Protein AF-A0A0J6E1P8-F1 (afdb_monomer_lite)

Foldseek 3Di:
DLVVVLVVLLVVLVVLLVVLLVVLVVLDDPVLVVQLVVLVVQCVVPVVDPVSVVSNVVSVVSNVVSVVVSVVSNVVSNVSSVVSNVVSV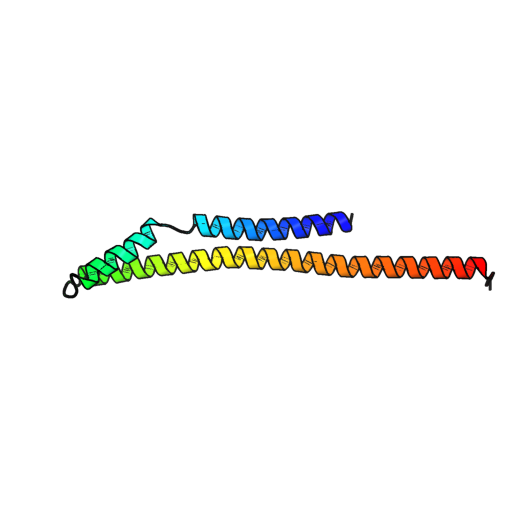VSVVVVVVVVVVVVVVVVVVVVCVVVVPDD

pLDDT: mean 83.13, std 7.85, range [49.41, 93.62]

Secondary structure (DSSP, 8-state):
-HHHHHHHHHHHHHHHHHHHHHHHHHH--HHHHHHHHHHHHHHHHTTT-HHHHHHHHHHHHHHHHHHHHHHHHHHHHHHHHHHHHHHHHHHHHHHHHHHHHHHHHHHHHHHHHHHT---

Structure (mmCIF, N/CA/C/O backbone):
data_AF-A0A0J6E1P8-F1
#
_entry.id   AF-A0A0J6E1P8-F1
#
loop_
_atom_site.group_PDB
_atom_site.id
_atom_site.type_symbol
_atom_site.label_atom_id
_atom_site.label_alt_id
_atom_site.label_comp_id
_atom_site.label_asym_id
_atom_site.label_entity_id
_atom_site.label_seq_id
_atom_site.pdbx_PDB_ins_code
_atom_site.Cartn_x
_atom_site.Cartn_y
_atom_site.Cartn_z
_atom_site.occupancy
_atom_site.B_iso_or_equiv
_atom_site.auth_seq_id
_atom_site.auth_comp_id
_atom_site.auth_asym_id
_atom_site.auth_atom_id
_atom_site.pdbx_PDB_model_num
ATOM 1 N N . MET A 1 1 ? -14.735 9.484 24.398 1.00 59.22 1 MET A N 1
ATOM 2 C CA . MET A 1 1 ? -13.315 9.523 23.980 1.00 59.22 1 MET A CA 1
ATOM 3 C C . MET A 1 1 ? -12.920 8.273 23.203 1.00 59.22 1 MET A C 1
ATOM 5 O O . MET A 1 1 ? -12.433 8.420 22.095 1.00 59.22 1 MET A O 1
ATOM 9 N N . GLU A 1 2 ? -13.193 7.067 23.710 1.00 64.19 2 GLU A N 1
ATOM 10 C CA . GLU A 1 2 ? -12.798 5.805 23.051 1.00 64.19 2 GLU A CA 1
ATOM 11 C C . GLU A 1 2 ? -13.396 5.609 21.637 1.00 64.19 2 GLU A C 1
ATOM 13 O O . GLU A 1 2 ? -12.654 5.285 20.715 1.00 64.19 2 GLU A O 1
ATOM 18 N N . LYS A 1 3 ? -14.685 5.927 21.419 1.00 70.50 3 LYS A N 1
ATOM 19 C CA . LYS A 1 3 ? -15.340 5.854 20.087 1.00 70.50 3 LYS A CA 1
ATOM 20 C C . LYS A 1 3 ? -14.765 6.850 19.057 1.00 70.50 3 LYS A C 1
ATOM 22 O O . LYS A 1 3 ? -14.702 6.553 17.870 1.00 70.50 3 LYS A O 1
ATOM 27 N N . ILE A 1 4 ? -14.296 8.017 19.513 1.00 78.25 4 ILE A N 1
ATOM 28 C CA . ILE A 1 4 ? -13.648 9.030 18.655 1.00 78.25 4 ILE A CA 1
ATOM 29 C C . ILE A 1 4 ? -12.247 8.554 18.245 1.00 78.25 4 ILE A C 1
ATOM 31 O O . ILE A 1 4 ? -11.841 8.728 17.101 1.00 78.25 4 ILE A O 1
ATOM 35 N N . MET A 1 5 ? -11.525 7.912 19.168 1.00 76.94 5 MET A N 1
ATOM 36 C CA . MET A 1 5 ? -10.191 7.371 18.915 1.00 76.94 5 MET A CA 1
ATOM 37 C C . MET A 1 5 ? -10.217 6.240 17.874 1.00 76.94 5 MET A C 1
ATOM 39 O O . MET A 1 5 ? -9.373 6.235 16.983 1.00 76.94 5 MET A O 1
ATOM 43 N N . GLU A 1 6 ? -11.213 5.344 17.920 1.00 78.38 6 GLU A N 1
ATOM 44 C CA . GLU A 1 6 ? -11.426 4.303 16.896 1.00 78.38 6 GLU A CA 1
ATOM 45 C C . GLU A 1 6 ? -11.599 4.905 15.495 1.00 78.38 6 GLU A C 1
ATOM 47 O O . GLU A 1 6 ? -10.888 4.526 14.563 1.00 78.38 6 GLU A O 1
ATOM 52 N N . GLN A 1 7 ? -12.504 5.879 15.353 1.00 80.25 7 GLN A N 1
ATOM 53 C CA . GLN A 1 7 ? -12.751 6.536 14.069 1.00 80.25 7 GLN A CA 1
ATOM 54 C C . GLN A 1 7 ? -11.494 7.228 13.535 1.00 80.25 7 GLN A C 1
ATOM 56 O O . GLN A 1 7 ? -11.185 7.095 12.353 1.00 80.25 7 GLN A O 1
ATOM 61 N N . ILE A 1 8 ? -10.744 7.927 14.392 1.00 85.94 8 ILE A N 1
ATOM 62 C CA . ILE A 1 8 ? -9.495 8.593 13.999 1.00 85.94 8 ILE A CA 1
ATOM 63 C C . ILE A 1 8 ? -8.462 7.576 13.492 1.00 85.94 8 ILE A C 1
ATOM 65 O O . ILE A 1 8 ? -7.858 7.804 12.446 1.00 85.94 8 ILE A O 1
ATOM 69 N N . LEU A 1 9 ? -8.289 6.445 14.184 1.00 84.06 9 LEU A N 1
ATOM 70 C CA . LEU A 1 9 ? -7.370 5.375 13.776 1.00 84.06 9 LEU A CA 1
ATOM 71 C C . LEU A 1 9 ? -7.773 4.733 12.440 1.00 84.06 9 LEU A C 1
ATOM 73 O O . LEU A 1 9 ? -6.907 4.504 11.595 1.00 84.06 9 LEU A O 1
ATOM 77 N N . MET A 1 10 ? -9.069 4.494 12.214 1.00 85.19 10 MET A N 1
ATOM 78 C CA . MET A 1 10 ? -9.563 3.984 10.929 1.00 85.19 10 MET A CA 1
ATOM 79 C C . MET A 1 10 ? -9.292 4.969 9.785 1.00 85.19 10 MET A C 1
ATOM 81 O O . MET A 1 10 ? -8.791 4.566 8.735 1.00 85.19 10 MET A O 1
ATOM 85 N N . TRP A 1 11 ? -9.577 6.260 9.989 1.00 88.81 11 TRP A N 1
ATOM 86 C CA . TRP A 1 11 ? -9.320 7.296 8.985 1.00 88.81 11 TRP A CA 1
ATOM 87 C C . TRP A 1 11 ? -7.828 7.459 8.686 1.00 88.81 11 TRP A C 1
ATOM 89 O O . TRP A 1 11 ? -7.453 7.526 7.518 1.00 88.81 11 TRP A O 1
ATOM 99 N N . LEU A 1 12 ? -6.972 7.455 9.712 1.00 87.31 12 LEU A N 1
ATOM 100 C CA . LEU A 1 12 ? -5.514 7.466 9.551 1.00 87.31 12 LEU A CA 1
ATOM 101 C C . LEU A 1 12 ? -5.021 6.258 8.754 1.00 87.31 12 LEU A C 1
ATOM 103 O O . LEU A 1 12 ? -4.213 6.427 7.844 1.00 87.31 12 LEU A O 1
ATOM 107 N N . GLY A 1 13 ? -5.549 5.064 9.037 1.00 86.25 13 GLY A N 1
ATOM 108 C CA . GLY A 1 13 ? -5.249 3.859 8.266 1.00 86.25 13 GLY A CA 1
ATOM 109 C C . GLY A 1 13 ? -5.571 4.035 6.781 1.00 86.25 13 GLY A C 1
ATOM 110 O O . GLY A 1 13 ? -4.705 3.813 5.935 1.00 86.25 13 GLY A O 1
ATOM 111 N N . CYS A 1 14 ? -6.773 4.518 6.454 1.00 89.00 14 CYS A N 1
ATOM 112 C CA . CYS A 1 14 ? -7.170 4.797 5.069 1.00 89.00 14 CYS A CA 1
ATOM 113 C C . CYS A 1 14 ? -6.281 5.855 4.396 1.00 89.00 14 CYS A C 1
ATOM 115 O O . CYS A 1 14 ? -5.899 5.690 3.237 1.00 89.00 14 CYS A O 1
ATOM 117 N N . ILE A 1 15 ? -5.920 6.925 5.113 1.00 91.94 15 ILE A N 1
ATOM 118 C CA . ILE A 1 15 ? -5.036 7.977 4.595 1.00 91.94 15 ILE A CA 1
ATOM 119 C C . ILE A 1 15 ? -3.641 7.418 4.298 1.00 91.94 15 ILE A C 1
ATOM 121 O O . ILE A 1 15 ? -3.085 7.737 3.252 1.00 91.94 15 ILE A O 1
ATOM 125 N N . CYS A 1 16 ? -3.089 6.551 5.153 1.00 89.62 16 CYS A N 1
ATOM 126 C CA . CYS A 1 16 ? -1.802 5.894 4.903 1.00 89.62 16 CYS A CA 1
ATOM 127 C C . CYS A 1 16 ? -1.820 5.042 3.626 1.00 89.62 16 CYS A C 1
ATOM 129 O O . CYS A 1 16 ? -0.879 5.114 2.834 1.00 89.62 16 CYS A O 1
ATOM 131 N N . VAL A 1 17 ? -2.902 4.292 3.385 1.00 89.88 17 VAL A N 1
ATOM 132 C CA . VAL A 1 17 ? -3.058 3.516 2.143 1.00 89.88 17 VAL A CA 1
ATOM 133 C C . VAL A 1 17 ? -3.087 4.443 0.927 1.00 89.88 17 VAL A C 1
ATOM 135 O O . VAL A 1 17 ? -2.338 4.233 -0.026 1.00 89.88 17 VAL A O 1
ATOM 138 N N . LEU A 1 18 ? -3.911 5.494 0.968 1.00 91.94 18 LEU A N 1
ATOM 139 C CA . LEU A 1 18 ? -4.019 6.462 -0.127 1.00 91.94 18 LEU A CA 1
ATOM 140 C C . LEU A 1 18 ? -2.689 7.178 -0.389 1.00 91.94 18 LEU A C 1
ATOM 142 O O . LEU A 1 18 ? -2.279 7.303 -1.541 1.00 91.94 18 LEU A O 1
ATOM 146 N N . ALA A 1 19 ? -1.985 7.593 0.664 1.00 90.06 19 ALA A N 1
ATOM 147 C CA . ALA A 1 19 ? -0.680 8.233 0.559 1.00 90.06 19 ALA A CA 1
ATOM 148 C C . ALA A 1 19 ? 0.364 7.300 -0.070 1.00 90.06 19 ALA A C 1
ATOM 150 O O . ALA A 1 19 ? 1.123 7.739 -0.929 1.00 90.06 19 ALA A O 1
ATOM 151 N N . GLY A 1 20 ? 0.371 6.013 0.291 1.00 88.38 20 GLY A N 1
ATOM 152 C CA . GLY A 1 20 ? 1.254 5.018 -0.323 1.00 88.38 20 GLY A CA 1
ATOM 153 C C . GLY A 1 20 ? 0.983 4.801 -1.809 1.00 88.38 20 GLY A C 1
ATOM 154 O O . GLY A 1 20 ? 1.923 4.713 -2.597 1.00 88.38 20 GLY A O 1
ATOM 155 N N . ILE A 1 21 ? -0.291 4.769 -2.209 1.00 90.62 21 ILE A N 1
ATOM 156 C CA . ILE A 1 21 ? -0.681 4.669 -3.623 1.00 90.62 21 ILE A CA 1
ATOM 157 C C . ILE A 1 21 ? -0.204 5.908 -4.391 1.00 90.62 21 ILE A C 1
ATOM 159 O O . ILE A 1 21 ? 0.448 5.770 -5.424 1.00 90.62 21 ILE A O 1
ATOM 163 N N . ILE A 1 22 ? -0.470 7.112 -3.874 1.00 91.62 22 ILE A N 1
ATOM 164 C CA . ILE A 1 22 ? -0.054 8.375 -4.504 1.00 91.62 22 ILE A CA 1
ATOM 165 C C . ILE A 1 22 ? 1.474 8.460 -4.601 1.00 91.62 22 ILE A C 1
ATOM 167 O O . ILE A 1 22 ? 2.001 8.791 -5.659 1.00 91.62 22 ILE A O 1
ATOM 171 N N . ALA A 1 23 ? 2.198 8.115 -3.535 1.00 87.69 23 ALA A N 1
ATOM 172 C CA . ALA A 1 23 ? 3.657 8.086 -3.542 1.00 87.69 23 ALA A CA 1
ATOM 173 C C . ALA A 1 23 ? 4.20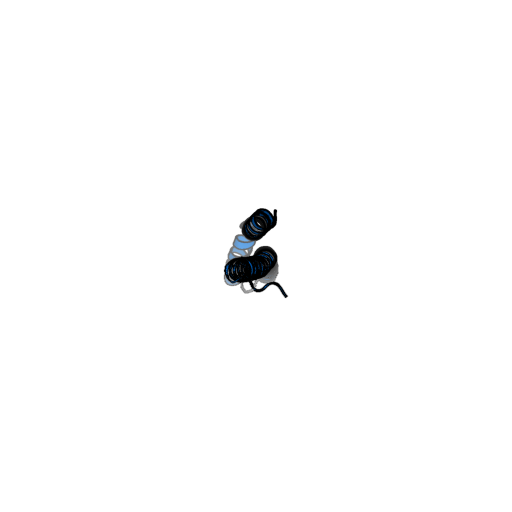2 7.082 -4.569 1.00 87.69 23 ALA A C 1
ATOM 175 O O . ALA A 1 23 ? 5.166 7.385 -5.265 1.00 87.69 23 ALA A O 1
ATOM 176 N N . GLY A 1 24 ? 3.552 5.924 -4.728 1.00 85.56 24 GLY A N 1
ATOM 177 C CA . GLY A 1 24 ? 3.878 4.964 -5.781 1.00 85.56 24 GLY A CA 1
ATOM 178 C C . GLY A 1 24 ? 3.743 5.554 -7.186 1.00 85.56 24 GLY A C 1
ATOM 179 O O . GLY A 1 24 ? 4.625 5.347 -8.015 1.00 85.56 24 GLY A O 1
ATOM 180 N N . PHE A 1 25 ? 2.693 6.343 -7.439 1.00 87.69 25 PHE A N 1
ATOM 181 C CA . PHE A 1 25 ? 2.537 7.074 -8.702 1.00 87.69 25 PHE A CA 1
ATOM 182 C C . PHE A 1 25 ? 3.614 8.143 -8.912 1.00 87.69 25 PHE A C 1
ATOM 184 O O . PHE A 1 25 ? 4.068 8.313 -10.035 1.00 87.69 25 PHE A O 1
ATOM 191 N N . VAL A 1 26 ? 4.035 8.848 -7.859 1.00 89.44 26 VAL A N 1
ATOM 192 C CA . VAL A 1 26 ? 5.093 9.873 -7.946 1.00 89.44 26 VAL A CA 1
ATOM 193 C C . VAL A 1 26 ? 6.462 9.253 -8.236 1.00 89.44 26 VAL A C 1
ATOM 195 O O . VAL A 1 26 ? 7.263 9.841 -8.952 1.00 89.44 26 VAL A O 1
ATOM 198 N N . VAL A 1 27 ? 6.736 8.067 -7.689 1.00 86.88 27 VAL A N 1
ATOM 199 C CA . VAL A 1 27 ? 7.994 7.332 -7.918 1.00 86.88 27 VAL A CA 1
ATOM 200 C C . VAL A 1 27 ? 8.016 6.649 -9.291 1.00 86.88 27 VAL A C 1
ATOM 202 O O . VAL A 1 27 ? 9.081 6.270 -9.777 1.00 86.88 27 VAL A O 1
ATOM 205 N N . TYR A 1 28 ? 6.858 6.484 -9.930 1.00 86.06 28 TYR A N 1
ATOM 206 C CA . TYR A 1 28 ? 6.779 5.944 -11.276 1.00 86.06 28 TYR A CA 1
ATOM 207 C C . TYR A 1 28 ? 7.212 6.993 -12.306 1.00 86.06 28 TYR A C 1
ATOM 209 O O . TYR A 1 28 ? 6.497 7.959 -12.572 1.00 86.06 28 TYR A O 1
ATOM 217 N N . ASP A 1 29 ? 8.365 6.758 -12.921 1.00 87.50 29 ASP A N 1
ATOM 218 C CA . ASP A 1 29 ? 8.901 7.576 -14.000 1.00 87.50 29 ASP A CA 1
ATOM 219 C C . ASP A 1 29 ? 8.562 6.945 -15.363 1.00 87.50 29 ASP A C 1
ATOM 221 O O . ASP A 1 29 ? 8.969 5.823 -15.688 1.00 87.50 29 ASP A O 1
ATOM 225 N N . LYS A 1 30 ? 7.772 7.664 -16.165 1.00 84.50 30 LYS A N 1
ATOM 226 C CA . LYS A 1 30 ? 7.375 7.214 -17.506 1.00 84.50 30 LYS A CA 1
ATOM 227 C C . LYS A 1 30 ? 8.563 7.151 -18.457 1.00 84.50 30 LYS A C 1
ATOM 229 O O . LYS A 1 30 ? 8.633 6.211 -19.244 1.00 84.50 30 LYS A O 1
ATOM 234 N N . ASP A 1 31 ? 9.510 8.072 -18.333 1.00 80.88 31 ASP A N 1
ATOM 235 C CA . ASP A 1 31 ? 10.636 8.184 -19.256 1.00 80.88 31 ASP A CA 1
ATOM 236 C C . ASP A 1 31 ? 11.569 6.975 -19.102 1.00 80.88 31 ASP A C 1
ATOM 238 O O . ASP A 1 31 ? 12.059 6.414 -20.080 1.00 80.88 31 ASP A O 1
ATOM 242 N N . VAL A 1 32 ? 11.742 6.486 -17.869 1.00 79.12 32 VAL A N 1
ATOM 243 C CA . VAL A 1 32 ? 12.500 5.257 -17.579 1.00 79.12 32 VAL A CA 1
ATOM 244 C C . VAL A 1 32 ? 11.807 4.015 -18.154 1.00 79.12 32 VAL A C 1
ATOM 246 O O . VAL A 1 32 ? 12.478 3.100 -18.640 1.00 79.12 32 VAL A O 1
ATOM 249 N N . ALA A 1 33 ? 10.472 3.958 -18.111 1.00 81.00 33 ALA A N 1
ATOM 250 C CA . ALA A 1 33 ? 9.718 2.856 -18.708 1.00 81.00 33 ALA A CA 1
ATOM 251 C C . ALA A 1 33 ? 9.842 2.852 -20.243 1.00 81.00 33 ALA A C 1
ATOM 253 O O . ALA A 1 33 ? 10.131 1.807 -20.829 1.00 81.00 33 ALA A O 1
ATOM 254 N N . GLU A 1 34 ? 9.693 4.016 -20.876 1.00 83.69 34 GLU A N 1
ATOM 255 C CA . GLU A 1 34 ? 9.806 4.184 -22.330 1.00 83.69 34 GLU A CA 1
ATOM 256 C C . GLU A 1 34 ? 11.240 3.942 -22.831 1.00 83.69 34 GLU A C 1
ATOM 258 O O . GLU A 1 34 ? 11.438 3.313 -23.874 1.00 83.69 34 GLU A O 1
ATOM 263 N N . ALA A 1 35 ? 12.260 4.348 -22.068 1.00 78.56 35 ALA A N 1
ATOM 264 C CA . ALA A 1 35 ? 13.662 4.081 -22.389 1.00 78.56 35 ALA A CA 1
ATOM 265 C C . ALA A 1 35 ? 13.985 2.577 -22.392 1.00 78.56 35 ALA A C 1
ATOM 267 O O . ALA A 1 35 ? 14.759 2.105 -23.231 1.00 78.56 35 ALA A O 1
ATOM 268 N N . ALA A 1 36 ? 13.384 1.794 -21.491 1.00 80.00 36 ALA A N 1
ATOM 269 C CA . ALA A 1 36 ? 13.547 0.342 -21.476 1.00 80.00 36 ALA A CA 1
ATOM 270 C C . ALA A 1 36 ? 12.881 -0.340 -22.683 1.00 80.00 36 ALA A C 1
ATOM 272 O O . ALA A 1 36 ? 13.465 -1.262 -23.250 1.00 80.00 36 ALA A O 1
ATOM 273 N N . GLU A 1 37 ? 11.704 0.120 -23.115 1.00 82.81 37 GLU A N 1
ATOM 274 C CA . GLU A 1 37 ? 11.048 -0.401 -24.325 1.00 82.81 37 GLU A CA 1
ATOM 275 C C . GLU A 1 37 ? 11.808 -0.019 -25.598 1.00 82.81 37 GLU A C 1
ATOM 277 O O . GLU A 1 37 ? 12.099 -0.879 -26.430 1.00 82.81 37 GLU A O 1
ATOM 282 N N . THR A 1 38 ? 12.218 1.244 -25.708 1.00 81.62 38 THR A N 1
ATOM 283 C CA . THR A 1 38 ? 12.953 1.756 -26.871 1.00 81.62 38 THR A CA 1
ATOM 284 C C . THR A 1 38 ? 14.315 1.077 -27.007 1.00 81.62 38 THR A C 1
ATOM 286 O O . THR A 1 38 ? 14.683 0.611 -28.084 1.00 81.62 38 THR A O 1
ATOM 289 N N . SER A 1 39 ? 15.067 0.948 -25.910 1.00 74.44 39 SER A N 1
ATOM 290 C CA . SER A 1 39 ? 16.369 0.266 -25.934 1.00 74.44 39 SER A CA 1
ATOM 291 C C . SER A 1 39 ? 16.253 -1.230 -26.218 1.00 74.44 39 SER A C 1
ATOM 293 O O . SER A 1 39 ? 17.142 -1.791 -26.857 1.00 74.44 39 SER A O 1
ATOM 295 N N . LYS A 1 40 ? 15.148 -1.876 -25.821 1.00 81.94 40 LYS A N 1
ATOM 296 C CA . LYS A 1 40 ? 14.853 -3.256 -26.221 1.00 81.94 40 LYS A CA 1
ATOM 297 C C . LYS A 1 40 ? 14.678 -3.362 -27.732 1.00 81.94 40 LYS A C 1
ATOM 299 O O . LYS A 1 40 ? 15.319 -4.198 -28.358 1.00 81.94 40 LYS A O 1
ATOM 304 N N . GLU A 1 41 ? 13.871 -2.481 -28.322 1.00 82.19 41 GLU A N 1
ATOM 305 C CA . GLU A 1 41 ? 13.641 -2.462 -29.770 1.00 82.19 41 GLU A CA 1
ATOM 306 C C . GLU A 1 41 ? 14.938 -2.199 -30.553 1.00 82.19 41 GLU A C 1
ATOM 308 O O . GLU A 1 41 ? 15.197 -2.839 -31.574 1.00 82.19 41 GLU A O 1
ATOM 313 N N . ILE A 1 42 ? 15.788 -1.294 -30.060 1.00 81.31 42 ILE A N 1
ATOM 314 C CA . ILE A 1 42 ? 17.092 -0.992 -30.664 1.00 81.31 42 ILE A CA 1
ATOM 315 C C . ILE A 1 42 ? 18.048 -2.185 -30.531 1.00 81.31 42 ILE A C 1
ATOM 317 O O . ILE A 1 42 ? 18.700 -2.542 -31.511 1.00 81.31 42 ILE A O 1
ATOM 321 N N . SER A 1 43 ? 18.113 -2.829 -29.362 1.00 83.31 43 SER A N 1
ATOM 322 C CA . SER A 1 43 ? 18.929 -4.031 -29.144 1.00 83.31 43 SER A CA 1
ATOM 323 C C . SER A 1 43 ? 18.486 -5.195 -30.032 1.00 83.31 43 SER A C 1
ATOM 325 O O . SER A 1 43 ? 19.336 -5.921 -30.538 1.00 83.31 43 SER A O 1
ATOM 327 N N . ASP A 1 44 ? 17.182 -5.374 -30.243 1.00 83.69 44 ASP A N 1
ATOM 328 C CA . ASP A 1 44 ? 16.653 -6.436 -31.103 1.00 83.69 44 ASP A CA 1
ATOM 329 C C . ASP A 1 44 ? 16.960 -6.162 -32.589 1.00 83.69 44 ASP A C 1
ATOM 331 O O . ASP A 1 44 ? 17.267 -7.086 -33.343 1.00 83.69 44 ASP A O 1
ATOM 335 N N . LYS A 1 45 ? 16.942 -4.889 -33.018 1.00 83.94 45 LYS A N 1
ATOM 336 C CA . LYS A 1 45 ? 17.293 -4.482 -34.395 1.00 83.94 45 LYS A CA 1
ATOM 337 C C . LYS A 1 45 ? 18.799 -4.484 -34.671 1.00 83.94 45 LYS A C 1
ATOM 339 O O . LYS A 1 45 ? 19.206 -4.732 -35.803 1.00 83.94 45 LYS A O 1
ATOM 344 N N . LEU A 1 46 ? 19.622 -4.188 -33.668 1.00 84.25 46 LEU A N 1
ATOM 345 C CA . LEU A 1 46 ? 21.083 -4.097 -33.757 1.00 84.25 46 LEU A CA 1
ATOM 346 C C . LEU A 1 46 ? 21.744 -5.177 -32.890 1.00 84.25 46 LEU A C 1
ATOM 348 O O . LEU A 1 46 ? 22.647 -4.881 -32.109 1.00 84.25 46 LEU A O 1
ATOM 352 N N . TYR A 1 47 ? 21.294 -6.428 -33.028 1.00 71.25 47 TYR A N 1
ATOM 353 C CA . TYR A 1 47 ? 21.700 -7.544 -32.163 1.00 71.25 47 TYR A CA 1
ATOM 354 C C . TYR A 1 47 ? 23.223 -7.749 -32.083 1.00 71.25 47 TYR A C 1
ATOM 356 O O . TYR A 1 47 ? 23.745 -8.074 -31.019 1.00 71.25 47 TYR A O 1
ATOM 364 N N . ASP A 1 48 ? 23.953 -7.471 -33.164 1.00 79.69 48 ASP A N 1
ATOM 365 C CA . ASP A 1 48 ? 25.412 -7.635 -33.218 1.00 79.69 48 ASP A CA 1
ATOM 366 C C . ASP A 1 48 ? 26.187 -6.437 -32.628 1.00 79.69 48 ASP A C 1
ATOM 368 O O . ASP A 1 48 ? 27.417 -6.459 -32.547 1.00 79.69 48 ASP A O 1
ATOM 372 N N . ASN A 1 49 ? 25.493 -5.376 -32.197 1.00 83.25 49 ASN A N 1
ATOM 373 C CA . ASN A 1 49 ? 26.104 -4.186 -31.614 1.00 83.25 49 ASN A CA 1
ATOM 374 C C . ASN A 1 49 ? 26.186 -4.299 -30.082 1.00 83.25 49 ASN A C 1
ATOM 376 O O . ASN A 1 49 ? 25.187 -4.208 -29.363 1.00 83.25 49 ASN A O 1
ATOM 380 N N . SER A 1 50 ? 27.409 -4.434 -29.570 1.00 83.06 50 SER A N 1
ATOM 381 C CA . SER A 1 50 ? 27.689 -4.536 -28.133 1.00 83.06 50 SER A CA 1
ATOM 382 C C . SER A 1 50 ? 27.219 -3.322 -27.324 1.00 83.06 50 SER A C 1
ATOM 384 O O . SER A 1 50 ? 26.808 -3.488 -26.175 1.00 83.06 50 SER A O 1
ATOM 386 N N . TYR A 1 51 ? 27.224 -2.120 -27.911 1.00 85.06 51 TYR A N 1
ATOM 387 C CA . TYR A 1 51 ? 26.729 -0.908 -27.255 1.00 85.06 51 TYR A CA 1
ATOM 388 C C . TYR A 1 51 ? 25.209 -0.946 -27.082 1.00 85.06 51 TYR A C 1
ATOM 390 O O . TYR A 1 51 ? 24.723 -0.669 -25.988 1.00 85.06 51 TYR A O 1
ATOM 398 N N . ALA A 1 52 ? 24.469 -1.377 -28.109 1.00 77.75 52 ALA A N 1
ATOM 399 C CA . ALA A 1 52 ? 23.009 -1.480 -28.054 1.00 77.75 52 ALA A CA 1
ATOM 400 C C . ALA A 1 52 ? 22.544 -2.506 -27.003 1.00 77.75 52 ALA A C 1
ATOM 402 O O . ALA A 1 52 ? 21.617 -2.243 -26.236 1.00 77.75 52 ALA A O 1
ATOM 403 N N . GLN A 1 53 ? 23.238 -3.646 -26.890 1.00 82.69 53 GLN A N 1
ATOM 404 C CA . GLN A 1 53 ? 22.952 -4.625 -25.836 1.00 82.69 53 GLN A CA 1
ATOM 405 C C . GLN A 1 53 ? 23.278 -4.103 -24.426 1.00 82.69 53 GLN A C 1
ATOM 407 O O . GLN A 1 53 ? 22.563 -4.410 -23.467 1.00 82.69 53 GLN A O 1
ATOM 412 N N . ALA A 1 54 ? 24.372 -3.35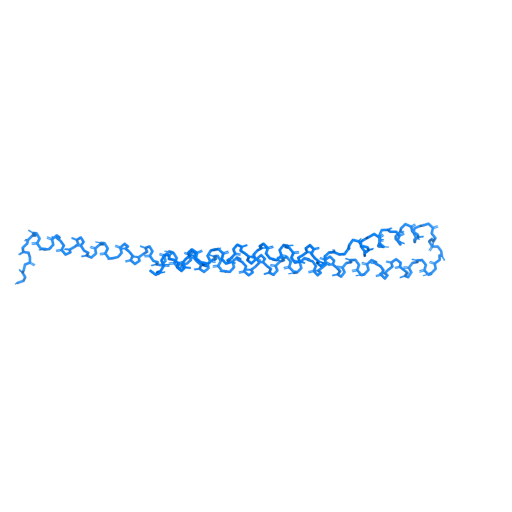0 -24.267 1.00 85.50 54 ALA A N 1
ATOM 413 C CA . ALA A 1 54 ? 24.763 -2.779 -22.978 1.00 85.50 54 ALA A CA 1
ATOM 414 C C . ALA A 1 54 ? 23.775 -1.697 -22.511 1.00 85.50 54 ALA A C 1
ATOM 416 O O . ALA A 1 54 ? 23.403 -1.659 -21.333 1.00 85.50 54 ALA A O 1
ATOM 417 N N . GLU A 1 55 ? 23.307 -0.867 -23.441 1.00 83.62 55 GLU A N 1
ATOM 418 C CA . GLU A 1 55 ? 22.288 0.152 -23.198 1.00 83.62 55 GLU A CA 1
ATOM 419 C C . GLU A 1 55 ? 20.956 -0.486 -22.784 1.00 83.62 55 GLU A C 1
ATOM 421 O O . GLU A 1 55 ? 20.408 -0.135 -21.739 1.00 83.62 55 GLU A O 1
ATOM 426 N N . TYR A 1 56 ? 20.501 -1.519 -23.503 1.00 85.00 56 TYR A N 1
ATOM 427 C CA . TYR A 1 56 ? 19.309 -2.277 -23.114 1.00 85.00 56 TYR A CA 1
ATOM 428 C C . TYR A 1 56 ? 19.425 -2.887 -21.712 1.00 85.00 56 TYR A C 1
ATOM 430 O O . TYR A 1 56 ? 18.508 -2.751 -20.902 1.00 85.00 56 TYR A O 1
ATOM 438 N N . LYS A 1 57 ? 20.551 -3.533 -21.377 1.00 86.62 57 LYS A N 1
ATOM 439 C CA . LYS A 1 57 ? 20.749 -4.106 -20.032 1.00 86.62 57 LYS A CA 1
ATOM 440 C C . LYS A 1 57 ? 20.660 -3.045 -18.939 1.00 86.62 57 LYS A C 1
ATOM 442 O O . LYS A 1 57 ? 20.068 -3.308 -17.893 1.00 86.62 57 LYS A O 1
ATOM 447 N N . THR A 1 58 ? 21.226 -1.868 -19.186 1.00 89.12 58 THR A N 1
ATOM 448 C CA . THR A 1 58 ? 21.221 -0.751 -18.236 1.00 89.12 58 THR A CA 1
ATOM 449 C C . THR A 1 58 ? 19.811 -0.203 -18.047 1.00 89.12 58 THR A C 1
ATOM 451 O O . THR A 1 58 ? 19.319 -0.155 -16.919 1.00 89.12 58 THR A O 1
ATOM 454 N N . ASN A 1 59 ? 19.119 0.108 -19.143 1.00 82.50 59 ASN A N 1
ATOM 455 C CA . ASN A 1 59 ? 17.765 0.659 -19.102 1.00 82.50 59 ASN A CA 1
ATOM 456 C C . ASN A 1 59 ? 16.768 -0.346 -18.509 1.00 82.50 59 ASN A C 1
ATOM 458 O O . ASN A 1 59 ? 15.917 0.021 -17.700 1.00 82.50 59 ASN A O 1
ATOM 462 N N . ASN A 1 60 ? 16.911 -1.637 -18.819 1.00 85.25 60 ASN A N 1
ATOM 463 C CA . ASN A 1 60 ? 16.083 -2.685 -18.228 1.00 85.25 60 ASN A CA 1
ATOM 464 C C . ASN A 1 60 ? 16.347 -2.854 -16.720 1.00 85.25 60 ASN A C 1
ATOM 466 O O . ASN A 1 60 ? 15.410 -3.027 -15.940 1.00 85.25 60 ASN A O 1
ATOM 470 N N . ALA A 1 61 ? 17.607 -2.765 -16.277 1.00 88.25 61 ALA A N 1
ATOM 471 C CA . ALA A 1 61 ? 17.935 -2.778 -14.851 1.00 88.25 61 ALA A CA 1
ATOM 472 C C . ALA A 1 61 ? 17.336 -1.563 -14.124 1.00 88.25 61 ALA A C 1
ATOM 474 O O . ALA A 1 61 ? 16.773 -1.713 -13.038 1.00 88.25 61 ALA A O 1
ATOM 475 N N . GLN A 1 62 ? 17.390 -0.379 -14.741 1.00 87.75 62 GLN A N 1
ATOM 476 C CA . GLN A 1 62 ? 16.806 0.843 -14.193 1.00 87.75 62 GLN A CA 1
ATOM 477 C C . GLN A 1 62 ? 15.276 0.753 -14.107 1.00 87.75 62 GLN A C 1
ATOM 479 O O . GLN A 1 62 ? 14.707 1.028 -13.050 1.00 87.75 62 GLN A O 1
ATOM 484 N N . ALA A 1 63 ? 14.610 0.266 -15.157 1.00 85.56 63 ALA A N 1
ATOM 485 C CA . ALA A 1 63 ? 13.165 0.052 -15.158 1.00 85.56 63 ALA A CA 1
ATOM 486 C C . ALA A 1 63 ? 12.721 -1.001 -14.131 1.00 85.56 63 ALA A C 1
ATOM 488 O O . ALA A 1 63 ? 11.714 -0.807 -13.448 1.00 85.56 63 ALA A O 1
ATOM 489 N N . ASN A 1 64 ? 13.471 -2.093 -13.957 1.00 88.31 64 ASN A N 1
ATOM 490 C CA . ASN A 1 64 ? 13.182 -3.077 -12.910 1.00 88.31 64 ASN A CA 1
ATOM 491 C C . ASN A 1 64 ? 13.398 -2.512 -11.503 1.00 88.31 64 ASN A C 1
ATOM 493 O O . ASN A 1 64 ? 12.586 -2.772 -10.612 1.00 88.31 64 ASN A O 1
ATOM 497 N N . SER A 1 65 ? 14.452 -1.720 -11.299 1.00 88.62 65 SER A N 1
ATOM 498 C CA . SER A 1 65 ? 14.703 -1.033 -10.028 1.00 88.62 65 SER A CA 1
ATOM 499 C C . SER A 1 65 ? 13.568 -0.061 -9.688 1.00 88.62 65 SER A C 1
ATOM 501 O O . SER A 1 65 ? 13.037 -0.078 -8.574 1.00 88.62 65 SER A O 1
ATOM 503 N N . MET A 1 66 ? 13.106 0.710 -10.674 1.00 89.81 66 MET A N 1
ATOM 504 C CA . MET A 1 66 ? 11.955 1.599 -10.535 1.00 89.81 66 MET A CA 1
ATOM 505 C C . MET A 1 66 ? 10.679 0.826 -10.185 1.00 89.81 66 MET A C 1
ATOM 507 O O . MET A 1 66 ? 10.034 1.141 -9.188 1.00 89.81 66 MET A O 1
ATOM 511 N N . LYS A 1 67 ? 10.332 -0.228 -10.940 1.00 86.31 67 LYS A N 1
ATOM 512 C CA . LYS A 1 67 ? 9.153 -1.071 -10.657 1.00 86.31 67 LYS A CA 1
ATOM 513 C C . LYS A 1 67 ? 9.192 -1.655 -9.247 1.00 86.31 67 LYS A C 1
ATOM 515 O O . LYS A 1 67 ? 8.183 -1.647 -8.547 1.00 86.31 67 LYS A O 1
ATOM 520 N N . THR A 1 68 ? 10.362 -2.126 -8.822 1.00 90.81 68 THR A N 1
ATOM 521 C CA . THR A 1 68 ? 10.579 -2.669 -7.476 1.00 90.81 68 THR A CA 1
ATOM 522 C C . THR A 1 68 ? 10.371 -1.594 -6.411 1.00 90.81 68 THR A C 1
ATOM 524 O O . THR A 1 68 ? 9.695 -1.832 -5.413 1.00 90.81 68 THR A O 1
ATOM 527 N N . SER A 1 69 ? 10.889 -0.390 -6.648 1.00 89.81 69 SER A N 1
ATOM 528 C CA . SER A 1 69 ? 10.729 0.751 -5.744 1.00 89.81 69 SER A CA 1
ATOM 529 C C . SER A 1 69 ? 9.261 1.162 -5.618 1.00 89.81 69 SER A C 1
ATOM 531 O O . SER A 1 69 ? 8.755 1.271 -4.504 1.00 89.81 69 SER A O 1
ATOM 533 N N . VAL A 1 70 ? 8.545 1.293 -6.741 1.00 90.69 70 VAL A N 1
ATOM 534 C CA . VAL A 1 70 ? 7.097 1.565 -6.762 1.00 90.69 70 VAL A CA 1
ATOM 535 C C . VAL A 1 70 ? 6.336 0.490 -5.987 1.00 90.69 70 VAL A C 1
ATOM 537 O O . VAL A 1 70 ? 5.503 0.817 -5.142 1.00 90.69 70 VAL A O 1
ATOM 540 N N . PHE A 1 71 ? 6.652 -0.789 -6.213 1.00 91.50 71 PHE A N 1
ATOM 541 C CA . PHE A 1 71 ? 6.019 -1.897 -5.502 1.00 91.50 71 PHE A CA 1
ATOM 542 C C . PHE A 1 71 ? 6.218 -1.796 -3.986 1.00 91.50 71 PHE A C 1
ATOM 544 O O . PHE A 1 71 ? 5.242 -1.874 -3.243 1.00 91.50 71 PHE A O 1
ATOM 551 N N . PHE A 1 72 ? 7.448 -1.570 -3.512 1.00 92.81 72 PHE A N 1
ATOM 552 C CA . PHE A 1 72 ? 7.720 -1.449 -2.077 1.00 92.81 72 PHE A CA 1
ATOM 553 C C . PHE A 1 72 ? 7.086 -0.207 -1.450 1.00 92.81 72 PHE A C 1
ATOM 555 O O . PHE A 1 72 ? 6.594 -0.287 -0.325 1.00 92.81 72 PHE A O 1
ATOM 562 N N . VAL A 1 73 ? 7.045 0.920 -2.164 1.00 91.38 73 VAL A N 1
ATOM 563 C CA . VAL A 1 73 ? 6.378 2.141 -1.692 1.00 91.38 73 VAL A CA 1
ATOM 564 C C . VAL A 1 73 ? 4.884 1.887 -1.498 1.00 91.38 73 VAL A C 1
ATOM 566 O O . VAL A 1 73 ? 4.371 2.103 -0.398 1.00 91.38 73 VAL A O 1
ATOM 569 N N . VAL A 1 74 ? 4.203 1.338 -2.508 1.00 91.31 74 VAL A N 1
ATOM 570 C CA . VAL A 1 74 ? 2.774 1.003 -2.406 1.00 91.31 74 VAL A CA 1
ATOM 571 C C . VAL A 1 74 ? 2.543 -0.032 -1.305 1.00 91.31 74 VAL A C 1
ATOM 573 O O . VAL A 1 74 ? 1.664 0.152 -0.463 1.00 91.31 74 VAL A O 1
ATOM 576 N N . LEU A 1 75 ? 3.365 -1.085 -1.254 1.00 92.94 75 LEU A N 1
ATOM 577 C CA . LEU A 1 75 ? 3.255 -2.140 -0.249 1.00 92.94 75 LEU A CA 1
ATOM 578 C C . LEU A 1 75 ? 3.414 -1.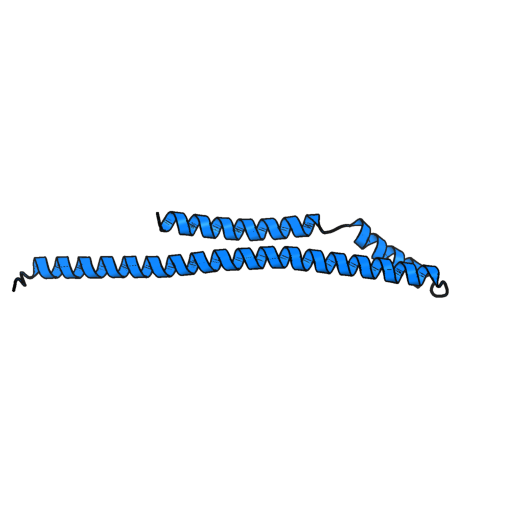587 1.170 1.00 92.94 75 LEU A C 1
ATOM 580 O O . LEU A 1 75 ? 2.636 -1.948 2.048 1.00 92.94 75 LEU A O 1
ATOM 584 N N . SER A 1 76 ? 4.375 -0.691 1.404 1.00 91.12 76 SER A N 1
ATOM 585 C CA . SER A 1 76 ? 4.596 -0.087 2.722 1.00 91.12 76 SER A CA 1
ATOM 586 C C . SER A 1 76 ? 3.404 0.757 3.187 1.00 91.12 76 SER A C 1
ATOM 588 O O . SER A 1 76 ? 3.013 0.681 4.355 1.00 91.12 76 SER A O 1
ATOM 590 N N . GLY A 1 77 ? 2.765 1.502 2.278 1.00 89.25 77 GLY A N 1
ATOM 591 C CA . GLY A 1 77 ? 1.556 2.270 2.580 1.00 89.25 77 GLY A CA 1
ATOM 592 C C . GLY A 1 77 ? 0.350 1.381 2.878 1.00 89.25 77 GLY A C 1
ATOM 593 O O . GLY A 1 77 ? -0.364 1.607 3.854 1.00 89.25 77 GLY A O 1
ATOM 594 N N . VAL A 1 78 ? 0.163 0.315 2.093 1.00 91.50 78 VAL A N 1
ATOM 595 C CA . VAL A 1 78 ? -0.890 -0.682 2.341 1.00 91.50 78 VAL A CA 1
ATOM 596 C C . VAL A 1 78 ? -0.667 -1.387 3.679 1.00 91.50 78 VAL A C 1
ATOM 598 O O . VAL A 1 78 ? -1.593 -1.503 4.479 1.00 91.50 78 VAL A O 1
ATOM 601 N N . PHE A 1 79 ? 0.562 -1.824 3.953 1.00 93.62 79 PHE A N 1
ATOM 602 C CA . PHE A 1 79 ? 0.903 -2.571 5.160 1.00 93.62 79 PHE A CA 1
ATOM 603 C C . PHE A 1 79 ? 0.759 -1.718 6.426 1.00 93.62 79 PHE A C 1
ATOM 605 O O . PHE A 1 79 ? 0.133 -2.145 7.394 1.00 93.62 79 PHE A O 1
ATOM 612 N N . SER A 1 80 ? 1.271 -0.484 6.409 1.00 91.81 80 SER A N 1
ATOM 613 C CA . SER A 1 80 ? 1.110 0.455 7.528 1.00 91.81 80 SER A CA 1
ATOM 614 C C . SER A 1 80 ? -0.359 0.818 7.773 1.00 91.81 80 SER A C 1
ATOM 616 O O . SER A 1 80 ? -0.812 0.791 8.919 1.00 91.81 80 SER A O 1
ATOM 618 N N . GLY A 1 81 ? -1.135 1.061 6.711 1.00 88.88 81 GLY A N 1
ATOM 619 C CA . GLY A 1 81 ? -2.575 1.291 6.813 1.00 88.88 81 GLY A CA 1
ATOM 620 C C . GLY A 1 81 ? -3.334 0.093 7.393 1.00 88.88 81 GLY A C 1
ATOM 621 O O . GLY A 1 81 ? -4.177 0.264 8.274 1.00 88.88 81 GLY A O 1
ATOM 622 N N . ALA A 1 82 ? -2.988 -1.128 6.971 1.00 89.62 82 ALA A N 1
ATOM 623 C CA . ALA A 1 82 ? -3.585 -2.362 7.478 1.00 89.62 82 ALA A CA 1
ATOM 624 C C . ALA A 1 82 ? -3.286 -2.599 8.967 1.00 89.62 82 ALA A C 1
ATOM 626 O O . ALA A 1 82 ? -4.171 -3.044 9.702 1.00 89.62 82 ALA A O 1
ATOM 627 N N . ILE A 1 83 ? -2.077 -2.267 9.436 1.00 9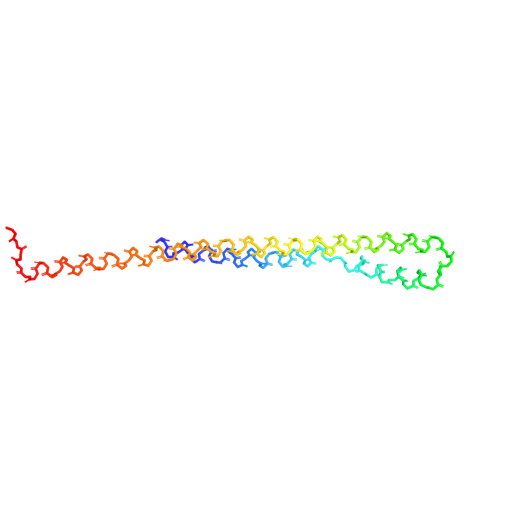2.19 83 ILE A N 1
ATOM 628 C CA . ILE A 1 83 ? -1.724 -2.341 10.862 1.00 92.19 83 ILE A CA 1
ATOM 629 C C . ILE A 1 83 ? -2.603 -1.390 11.677 1.00 92.19 83 ILE A C 1
ATOM 631 O O . ILE A 1 83 ? -3.225 -1.816 12.650 1.00 92.19 83 ILE A O 1
ATOM 635 N N . LEU A 1 84 ? -2.699 -0.121 11.268 1.00 89.19 84 LEU A N 1
ATOM 636 C CA . LEU A 1 84 ? -3.510 0.879 11.971 1.00 89.19 84 LEU A CA 1
ATOM 637 C C . LEU A 1 84 ? -4.991 0.490 12.006 1.00 89.19 84 LEU A C 1
ATOM 639 O O . LEU A 1 84 ? -5.632 0.577 13.054 1.00 89.19 84 LEU A O 1
ATOM 643 N N . PHE A 1 85 ? -5.514 -0.006 10.885 1.00 86.00 85 PHE A N 1
ATOM 644 C CA . PHE A 1 85 ? -6.887 -0.488 10.799 1.00 86.00 85 PHE A CA 1
ATOM 645 C C . PHE A 1 85 ? -7.127 -1.696 11.715 1.00 86.00 85 PHE A C 1
ATOM 647 O O . PHE A 1 85 ? -8.114 -1.735 12.447 1.00 86.00 85 PHE A O 1
ATOM 654 N N . SER A 1 86 ? -6.199 -2.656 11.738 1.00 87.06 86 SER A N 1
ATOM 655 C CA . SER A 1 86 ? -6.294 -3.838 12.604 1.00 87.06 86 SER A CA 1
ATOM 656 C C . SER A 1 86 ? -6.286 -3.457 14.086 1.00 87.06 86 SER A C 1
ATOM 658 O O . SER A 1 86 ? -7.084 -3.981 14.862 1.00 87.06 86 SER A O 1
ATOM 660 N N . ILE A 1 87 ? -5.441 -2.499 14.482 1.00 89.44 87 ILE A N 1
ATOM 661 C CA . ILE A 1 87 ? -5.423 -1.962 15.851 1.00 89.44 87 ILE A CA 1
ATOM 662 C C . ILE A 1 87 ? -6.768 -1.304 16.189 1.00 89.44 87 ILE A C 1
ATOM 664 O O . ILE A 1 87 ? -7.301 -1.539 17.274 1.00 89.44 87 ILE A O 1
ATOM 668 N N . ALA A 1 88 ? -7.350 -0.534 15.264 1.00 86.00 88 ALA A N 1
ATOM 669 C CA . ALA A 1 88 ? -8.662 0.082 15.460 1.00 86.00 88 ALA A CA 1
ATOM 670 C C . ALA A 1 88 ? -9.757 -0.970 15.711 1.00 86.00 88 ALA A C 1
ATOM 672 O O . ALA A 1 88 ? -10.539 -0.836 16.652 1.00 86.00 88 ALA A O 1
ATOM 673 N N . VAL A 1 89 ? -9.766 -2.054 14.926 1.00 85.69 89 VAL A N 1
ATOM 674 C CA . VAL A 1 89 ? -10.717 -3.167 15.086 1.00 85.69 89 VAL A CA 1
ATOM 675 C C . VAL A 1 89 ? -10.541 -3.866 16.435 1.00 85.69 89 VAL A C 1
ATOM 677 O O . VAL A 1 89 ? -11.530 -4.156 17.106 1.00 85.69 89 VAL A O 1
ATOM 680 N N . ILE A 1 90 ? -9.304 -4.102 16.878 1.00 87.94 90 ILE A N 1
ATOM 681 C CA . ILE A 1 90 ? -9.045 -4.704 18.194 1.00 87.94 90 ILE A CA 1
ATOM 682 C C . ILE A 1 90 ? -9.585 -3.805 19.313 1.00 87.94 90 ILE A C 1
ATOM 684 O O . ILE A 1 90 ? -10.263 -4.290 20.218 1.00 87.94 90 ILE A O 1
ATOM 688 N N . ILE A 1 91 ? -9.332 -2.494 19.242 1.00 86.00 91 ILE A N 1
ATOM 689 C CA . ILE A 1 91 ? -9.844 -1.526 20.224 1.00 86.00 91 ILE A CA 1
ATOM 690 C C . ILE A 1 91 ? -11.375 -1.538 20.248 1.00 86.00 91 ILE A C 1
ATOM 692 O O . ILE A 1 91 ? -11.963 -1.545 21.330 1.00 86.00 91 ILE A O 1
ATOM 696 N N . ARG A 1 92 ? -12.020 -1.593 19.078 1.00 83.81 92 ARG A N 1
ATOM 697 C CA . ARG A 1 92 ? -13.477 -1.696 18.964 1.00 83.81 92 ARG A CA 1
ATOM 698 C C . ARG A 1 92 ? -14.017 -2.930 19.684 1.00 83.81 92 ARG A C 1
ATOM 700 O O . ARG A 1 92 ? -14.882 -2.800 20.542 1.00 83.81 92 ARG A O 1
ATOM 707 N N . ILE A 1 93 ? -13.455 -4.108 19.401 1.00 85.31 93 ILE A N 1
ATOM 708 C CA . ILE A 1 93 ? -13.874 -5.375 20.024 1.00 85.31 93 ILE A CA 1
ATOM 709 C C . ILE A 1 93 ? -13.710 -5.317 21.552 1.00 85.31 93 ILE A C 1
ATOM 711 O O . ILE A 1 93 ? -14.580 -5.771 22.298 1.00 85.31 93 ILE A O 1
ATOM 715 N N . LEU A 1 94 ? -12.610 -4.734 22.040 1.00 85.19 94 LEU A N 1
ATOM 716 C CA . LEU A 1 94 ? -12.371 -4.571 23.476 1.00 85.19 94 LEU A CA 1
ATOM 717 C C . LEU A 1 94 ? -13.366 -3.604 24.131 1.00 85.19 94 LEU A C 1
ATOM 719 O O . LEU A 1 94 ? -13.784 -3.839 25.267 1.00 85.19 94 LEU A O 1
ATOM 723 N N . ASN A 1 95 ? -13.748 -2.530 23.441 1.00 83.38 95 ASN A N 1
ATOM 724 C CA . ASN A 1 95 ? -14.729 -1.575 23.948 1.00 83.38 95 ASN A CA 1
ATOM 725 C C . ASN A 1 95 ? -16.138 -2.169 23.977 1.00 83.38 95 ASN A C 1
ATOM 727 O O . ASN A 1 95 ? -16.803 -2.046 25.005 1.00 83.38 95 ASN A O 1
ATOM 731 N N . ASP A 1 96 ? -16.549 -2.881 22.926 1.00 82.88 96 ASP A N 1
ATOM 732 C CA . ASP A 1 96 ? -17.851 -3.557 22.869 1.00 82.88 96 ASP A CA 1
ATOM 733 C C . ASP A 1 96 ? -17.991 -4.576 24.018 1.00 82.88 96 ASP A C 1
ATOM 735 O O . ASP A 1 96 ? -19.012 -4.621 24.708 1.00 82.88 96 ASP A O 1
ATOM 739 N N . SER A 1 97 ? -16.925 -5.331 24.310 1.00 79.88 97 SER A N 1
ATOM 740 C CA . SER A 1 97 ? -16.878 -6.270 25.442 1.00 79.88 97 SER A CA 1
ATOM 741 C C . SER A 1 97 ? -17.007 -5.570 26.806 1.00 79.88 97 SER A C 1
ATOM 743 O O . SER A 1 97 ? -17.750 -6.018 27.686 1.00 79.88 97 SER A O 1
ATOM 745 N N . LYS A 1 98 ? -16.332 -4.426 26.997 1.00 79.81 98 LYS A N 1
ATOM 746 C CA . LYS A 1 98 ? -16.457 -3.624 28.228 1.00 79.81 98 LYS A CA 1
ATOM 747 C C . LYS A 1 98 ? -17.857 -3.034 28.398 1.00 79.81 98 LYS A C 1
ATOM 749 O O . LYS A 1 98 ? -18.333 -2.956 29.532 1.00 79.81 98 LYS A O 1
ATOM 754 N N . GLU A 1 99 ? -18.482 -2.590 27.310 1.00 81.00 99 GLU A N 1
ATOM 755 C CA . GLU A 1 99 ? -19.828 -2.008 27.315 1.00 81.00 99 GLU A CA 1
ATOM 756 C C . GLU A 1 99 ? -20.856 -3.081 27.722 1.00 81.00 99 GLU A C 1
ATOM 758 O O . GLU A 1 99 ? -21.571 -2.887 28.707 1.00 81.00 99 GLU A O 1
ATOM 763 N N . GLN A 1 100 ? -20.796 -4.283 27.132 1.00 77.00 100 GLN A N 1
ATOM 764 C CA . GLN A 1 100 ? -21.634 -5.427 27.535 1.00 77.00 100 GLN A CA 1
ATOM 765 C C . GLN A 1 100 ? -21.444 -5.845 29.002 1.00 77.00 100 GLN A C 1
ATOM 767 O O . GLN A 1 100 ? -22.410 -6.155 29.710 1.00 77.00 100 GLN A O 1
ATOM 772 N N . ALA A 1 101 ? -20.202 -5.841 29.496 1.00 76.62 101 ALA A N 1
ATOM 773 C CA . ALA A 1 101 ? -19.917 -6.172 30.890 1.00 76.62 101 ALA A CA 1
ATOM 774 C C . ALA A 1 101 ? -20.495 -5.135 31.872 1.00 76.62 101 ALA A C 1
ATOM 776 O O . ALA A 1 101 ? -20.884 -5.498 32.987 1.00 76.62 101 ALA A O 1
ATOM 777 N N . ARG A 1 102 ? -20.562 -3.852 31.483 1.00 78.44 102 ARG A N 1
ATOM 778 C CA . ARG A 1 102 ? -21.224 -2.809 32.284 1.00 78.44 102 ARG A CA 1
ATOM 779 C C . ARG A 1 102 ? -22.732 -2.982 32.289 1.00 78.44 102 ARG A C 1
ATOM 781 O O . ARG A 1 102 ? -23.303 -3.020 33.374 1.00 78.44 102 ARG A O 1
ATOM 788 N N . GLU A 1 103 ? -23.348 -3.161 31.123 1.00 80.06 103 GLU A N 1
ATOM 789 C CA . GLU A 1 103 ? -24.798 -3.358 31.028 1.00 80.06 103 GLU A CA 1
ATOM 790 C C . GLU A 1 103 ? -25.243 -4.556 31.869 1.00 80.06 103 GLU A C 1
ATOM 792 O O . GLU A 1 103 ? -26.156 -4.443 32.682 1.00 80.06 103 GLU A O 1
ATOM 797 N N . THR A 1 104 ? -24.529 -5.680 31.774 1.00 78.31 104 THR A N 1
ATOM 798 C CA . THR A 1 104 ? -24.827 -6.880 32.570 1.00 78.31 104 THR A CA 1
ATOM 799 C C . THR A 1 104 ? -24.747 -6.606 34.078 1.00 78.31 104 THR A C 1
ATOM 801 O O . THR A 1 104 ? -25.616 -7.040 34.835 1.00 78.31 104 THR A O 1
ATOM 804 N N . LYS A 1 105 ? -23.738 -5.852 34.542 1.00 77.31 105 LYS A N 1
ATOM 805 C CA . LYS A 1 105 ? -23.623 -5.464 35.961 1.00 77.31 105 LYS A CA 1
ATOM 806 C C . LYS A 1 105 ? -24.769 -4.561 36.412 1.00 77.31 105 LYS A C 1
ATOM 808 O O . LYS A 1 105 ? -25.269 -4.741 37.525 1.00 77.31 105 LYS A O 1
ATOM 813 N N . ASP A 1 106 ? -25.183 -3.617 35.575 1.00 77.94 106 ASP A N 1
ATOM 814 C CA . ASP A 1 106 ? -26.285 -2.710 35.891 1.00 77.94 106 ASP A CA 1
ATOM 815 C C . ASP A 1 106 ? -27.630 -3.449 35.915 1.00 77.94 106 ASP A C 1
ATOM 817 O O . ASP A 1 106 ? -28.405 -3.261 36.853 1.00 77.94 106 ASP A O 1
ATOM 821 N N . TYR A 1 107 ? -27.866 -4.389 34.993 1.00 76.50 107 TYR A N 1
ATOM 822 C CA . TYR A 1 107 ? -29.028 -5.282 35.038 1.00 76.50 107 TYR A CA 1
ATOM 823 C C . TYR A 1 107 ? -29.067 -6.118 36.323 1.00 76.50 107 TYR A C 1
ATOM 825 O O . TYR A 1 107 ? -30.103 -6.178 36.986 1.00 76.50 107 TYR A O 1
ATOM 833 N N . VAL A 1 108 ? -27.945 -6.722 36.727 1.00 77.56 108 VAL A N 1
ATOM 834 C CA . VAL A 1 108 ? -27.868 -7.500 37.977 1.00 77.56 108 VAL A CA 1
ATOM 835 C C . VAL A 1 108 ? -28.136 -6.618 39.201 1.00 77.56 108 VAL A C 1
ATOM 837 O O . VAL A 1 108 ? -28.864 -7.035 40.104 1.00 77.56 108 VAL A O 1
ATOM 840 N N . ARG A 1 109 ? -27.612 -5.383 39.234 1.00 76.00 109 ARG A N 1
ATOM 841 C CA . ARG A 1 109 ? -27.919 -4.414 40.302 1.00 76.00 109 ARG A CA 1
ATOM 842 C C . ARG A 1 109 ? -29.398 -4.058 40.350 1.00 76.00 109 ARG A C 1
ATOM 844 O O . ARG A 1 109 ? -29.972 -4.060 41.435 1.00 76.00 109 ARG A O 1
ATOM 851 N N . LEU A 1 110 ? -30.009 -3.770 39.202 1.00 80.25 110 LEU A N 1
ATOM 852 C CA . LEU A 1 110 ? -31.429 -3.432 39.115 1.00 80.25 110 LEU A CA 1
ATOM 853 C C . LEU A 1 110 ? -32.310 -4.591 39.584 1.00 80.25 110 LEU A C 1
ATOM 855 O O . LEU A 1 110 ? -33.253 -4.365 40.337 1.00 80.25 110 LEU A O 1
ATOM 859 N N . ILE A 1 111 ? -31.978 -5.830 39.207 1.00 77.88 111 ILE A N 1
ATOM 860 C CA . ILE A 1 111 ? -32.690 -7.025 39.673 1.00 77.88 111 ILE A CA 1
ATOM 861 C C . ILE A 1 111 ? -32.535 -7.182 41.189 1.00 77.88 111 ILE A C 1
ATOM 863 O O . ILE A 1 111 ? -33.547 -7.322 41.869 1.00 77.88 111 ILE A O 1
ATOM 867 N N . LYS A 1 112 ? -31.310 -7.084 41.732 1.00 78.00 112 LYS A N 1
ATOM 868 C CA . LYS A 1 112 ? -31.054 -7.202 43.181 1.00 78.00 112 LYS A CA 1
ATOM 869 C C . LYS A 1 112 ? -31.779 -6.120 43.993 1.00 78.00 112 LYS A C 1
ATOM 871 O O . LYS A 1 112 ? -32.323 -6.413 45.054 1.00 78.00 112 LYS A O 1
ATOM 876 N N . ALA A 1 113 ? -31.837 -4.892 43.476 1.00 76.44 113 ALA A N 1
ATOM 877 C CA . ALA A 1 113 ? -32.591 -3.796 44.084 1.00 76.44 113 ALA A CA 1
ATOM 878 C C . ALA A 1 113 ? -34.110 -4.043 44.062 1.00 76.44 113 ALA A C 1
ATOM 880 O O . ALA A 1 113 ? -34.806 -3.663 44.999 1.00 76.44 113 ALA A O 1
ATOM 881 N N . ARG A 1 114 ? -34.632 -4.701 43.016 1.00 74.06 114 ARG A N 1
ATOM 882 C CA . ARG A 1 114 ? -36.062 -5.027 42.885 1.00 74.06 114 ARG A CA 1
ATOM 883 C C . ARG A 1 114 ? -36.496 -6.225 43.721 1.00 74.06 114 ARG A C 1
ATOM 885 O O . ARG A 1 114 ? -37.633 -6.254 44.175 1.00 74.06 114 ARG A O 1
ATOM 892 N N . THR A 1 115 ? -35.629 -7.221 43.887 1.00 78.81 115 THR A N 1
ATOM 893 C CA . THR A 1 115 ? -35.945 -8.447 44.634 1.00 78.81 115 THR A CA 1
ATOM 894 C C . THR A 1 115 ? -35.726 -8.311 46.137 1.00 78.81 115 THR A C 1
ATOM 896 O O . THR A 1 115 ? -36.035 -9.246 46.867 1.00 78.81 115 THR A O 1
ATOM 899 N N . GLY A 1 116 ? -35.227 -7.166 46.617 1.00 60.38 116 GLY A N 1
ATOM 900 C CA . GLY A 1 116 ? -35.062 -6.917 48.049 1.00 60.38 116 GLY A CA 1
ATOM 901 C C . GLY A 1 116 ? -34.085 -7.879 48.724 1.00 60.38 116 GLY A C 1
ATOM 902 O O . GLY A 1 116 ? -34.153 -8.047 49.936 1.00 60.38 116 GLY A O 1
ATOM 903 N N . ALA A 1 117 ? -33.178 -8.502 47.960 1.00 59.25 117 ALA A N 1
ATOM 904 C CA . ALA A 1 117 ? -32.095 -9.325 48.490 1.00 59.25 117 ALA A CA 1
ATOM 905 C C . ALA A 1 117 ? -31.024 -8.422 49.133 1.00 59.25 117 ALA A C 1
ATOM 907 O O . ALA A 1 117 ? -29.910 -8.271 48.621 1.00 59.25 117 ALA A O 1
ATOM 908 N N . ALA A 1 118 ? -31.421 -7.749 50.211 1.00 52.94 118 ALA A N 1
ATOM 909 C CA . ALA A 1 118 ? -30.532 -7.263 51.245 1.00 52.94 118 ALA A CA 1
ATOM 910 C C . ALA A 1 118 ? -30.127 -8.480 52.086 1.00 52.94 118 ALA A C 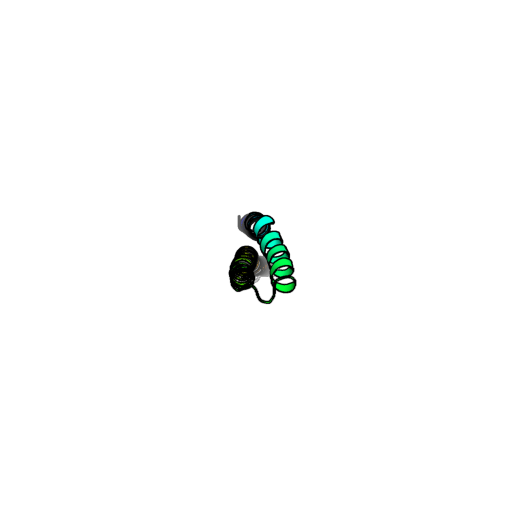1
ATOM 912 O O . ALA A 1 118 ? -30.984 -9.283 52.457 1.00 52.94 118 ALA A O 1
ATOM 913 N N . GLU A 1 119 ? -28.819 -8.640 52.279 1.00 49.41 119 GLU A N 1
ATOM 914 C CA . GLU A 1 119 ? -28.281 -9.491 53.346 1.00 49.41 119 GLU A CA 1
ATOM 915 C C . GLU A 1 119 ? -28.769 -9.004 54.715 1.00 49.41 119 GLU A C 1
ATOM 917 O O . GLU A 1 119 ? -28.930 -7.767 54.872 1.00 49.41 119 GLU A O 1
#

Radius of gyration: 29.08 Å; chains: 1; bounding box: 64×19×88 Å

Sequence (119 aa):
MEKIMEQILMWLGCICVLAGIIAGFVVYDKDVAEAAETSKEISDKLYDNSYAQAEYKTNNAQANSMKTSVFFVVLSGVFSGAILFSIAVIIRILNDSKEQARETKDYVRLIKARTGAAE

Organism: NCBI:txid1664069